Protein AF-A0A521GWS4-F1 (afdb_monomer_lite)

Secondary structure (DSSP, 8-state):
------HHHHHHHTTTTSHHHHSS-HHHHHHHHHHTT-TTTTT--HHHHHHHHHHHH-

Structure (mmCIF, N/CA/C/O backbone):
data_AF-A0A521GWS4-F1
#
_entry.id   AF-A0A521GWS4-F1
#
loop_
_atom_site.group_PDB
_atom_site.id
_atom_site.type_symbol
_atom_site.label_atom_id
_atom_site.label_alt_id
_atom_site.label_comp_id
_atom_site.label_asym_id
_atom_site.label_entity_id
_atom_site.label_seq_id
_atom_site.pdbx_PDB_ins_code
_atom_site.Cartn_x
_atom_site.Cartn_y
_atom_site.Cartn_z
_atom_site.occupancy
_atom_site.B_iso_or_equiv
_atom_site.auth_seq_id
_atom_site.auth_comp_id
_atom_site.auth_asym_id
_atom_site.auth_atom_id
_atom_site.pdbx_PDB_model_num
ATOM 1 N N . MET A 1 1 ? 12.296 16.139 -36.164 1.00 44.00 1 MET A N 1
ATOM 2 C CA . MET A 1 1 ? 11.828 15.027 -35.306 1.00 44.00 1 MET A CA 1
ATOM 3 C C . MET A 1 1 ? 10.310 15.053 -35.284 1.00 44.00 1 MET A C 1
ATOM 5 O O . MET A 1 1 ? 9.783 16.095 -34.916 1.00 44.00 1 MET A O 1
ATOM 9 N N . PRO A 1 2 ? 9.601 13.986 -35.689 1.00 63.69 2 PRO A N 1
ATOM 10 C CA . PRO A 1 2 ? 8.278 13.824 -35.093 1.00 63.69 2 PRO A CA 1
ATOM 11 C C . PRO A 1 2 ? 7.924 12.360 -34.823 1.00 63.69 2 PRO A C 1
ATOM 13 O O . PRO A 1 2 ? 8.023 11.506 -35.702 1.00 63.69 2 PRO A O 1
ATOM 16 N N . LYS A 1 3 ? 7.397 12.077 -33.633 1.00 55.34 3 LYS A N 1
ATOM 17 C CA . LYS A 1 3 ? 6.401 11.015 -33.513 1.00 55.34 3 LYS A CA 1
ATOM 18 C C . LYS A 1 3 ? 5.434 11.376 -32.402 1.00 55.34 3 LYS A C 1
ATOM 20 O O . LYS A 1 3 ? 5.747 11.235 -31.226 1.00 55.34 3 LYS A O 1
ATOM 25 N N . ALA A 1 4 ? 4.294 11.917 -32.825 1.00 62.56 4 ALA A N 1
ATOM 26 C CA . ALA A 1 4 ? 3.116 12.058 -31.993 1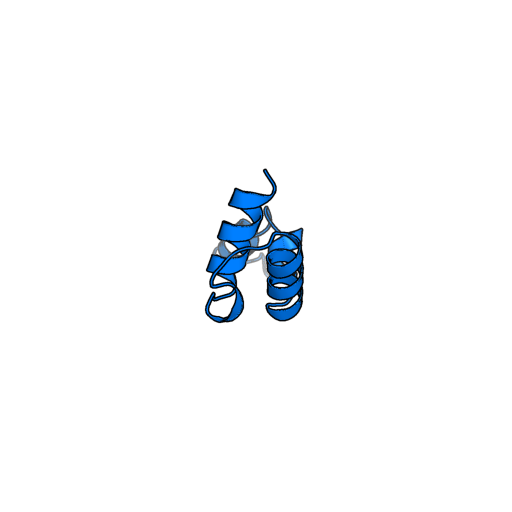.00 62.56 4 ALA A CA 1
ATOM 27 C C . ALA A 1 4 ? 2.894 10.743 -31.240 1.00 62.56 4 ALA A C 1
ATOM 29 O O . ALA A 1 4 ? 2.942 9.663 -31.842 1.00 62.56 4 ALA A O 1
ATOM 30 N N . TRP A 1 5 ? 2.735 10.853 -29.926 1.00 57.72 5 TRP A N 1
ATOM 31 C CA . TRP A 1 5 ? 2.421 9.733 -29.057 1.00 57.72 5 TRP A CA 1
ATOM 32 C C . TRP A 1 5 ? 1.232 8.945 -29.617 1.00 57.72 5 TRP A C 1
ATOM 34 O O . TRP A 1 5 ? 0.265 9.505 -30.137 1.00 57.72 5 TRP A O 1
ATOM 44 N N . SER A 1 6 ? 1.353 7.622 -29.594 1.00 67.50 6 SER A N 1
ATOM 45 C CA . SER A 1 6 ? 0.354 6.700 -30.129 1.00 67.50 6 SER A CA 1
ATOM 46 C C . SER A 1 6 ? -0.868 6.653 -29.206 1.00 67.50 6 SER A C 1
ATOM 48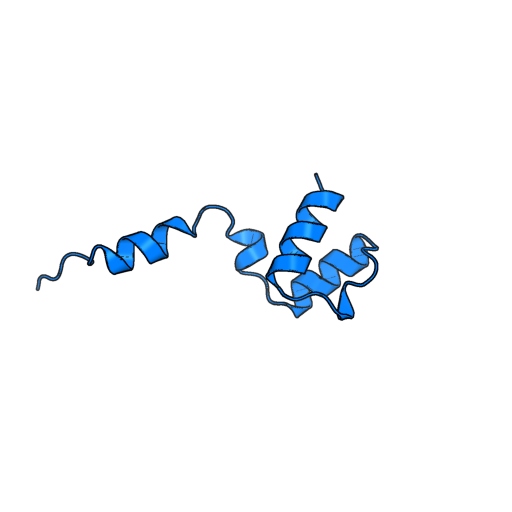 O O . SER A 1 6 ? -0.730 6.812 -27.998 1.00 67.50 6 SER A O 1
ATOM 50 N N . LYS A 1 7 ? -2.054 6.290 -29.723 1.00 58.19 7 LYS A N 1
ATOM 51 C CA . LYS A 1 7 ? -3.248 5.936 -28.910 1.00 58.19 7 LYS A CA 1
ATOM 52 C C . LYS A 1 7 ? -2.950 4.917 -27.794 1.00 58.19 7 LYS A C 1
ATOM 54 O O . LYS A 1 7 ? -3.699 4.788 -26.830 1.00 58.19 7 LYS A O 1
ATOM 59 N N . LYS A 1 8 ? -1.861 4.152 -27.932 1.00 53.28 8 LYS A N 1
ATOM 60 C CA . LYS A 1 8 ? -1.361 3.236 -26.902 1.00 53.28 8 LYS A CA 1
ATOM 61 C C . LYS A 1 8 ? -0.735 3.972 -25.710 1.00 53.28 8 LYS A C 1
ATOM 63 O O . LYS A 1 8 ? -0.929 3.523 -24.585 1.00 53.28 8 LYS A O 1
ATOM 68 N N . ASP A 1 9 ? -0.040 5.079 -25.953 1.00 56.78 9 ASP A N 1
ATOM 69 C CA . ASP A 1 9 ? 0.552 5.940 -24.921 1.00 56.78 9 ASP A CA 1
ATOM 70 C C . ASP A 1 9 ? -0.544 6.710 -24.163 1.00 56.78 9 ASP A C 1
ATOM 72 O O . ASP A 1 9 ? -0.462 6.882 -22.951 1.00 56.78 9 ASP A O 1
ATOM 76 N N . GLU A 1 10 ? -1.640 7.056 -24.843 1.00 53.25 10 GLU A N 1
ATOM 77 C CA . GLU A 1 10 ? -2.819 7.707 -24.251 1.00 53.25 10 GLU A CA 1
ATOM 78 C C . GLU A 1 10 ? -3.557 6.794 -23.247 1.00 53.25 10 GLU A C 1
ATOM 80 O O . GLU A 1 10 ? -3.924 7.230 -22.157 1.00 53.25 10 GLU A O 1
ATOM 85 N N . ARG A 1 11 ? -3.659 5.481 -23.529 1.00 54.72 11 ARG A N 1
ATOM 86 C CA . ARG A 1 11 ? -4.149 4.486 -22.547 1.00 54.72 11 ARG A CA 1
ATOM 87 C C . ARG A 1 11 ? -3.242 4.332 -21.327 1.00 54.72 11 ARG A C 1
ATOM 89 O O . ARG A 1 11 ? -3.737 3.978 -20.262 1.00 54.72 11 ARG A O 1
ATOM 96 N N . GLN A 1 12 ? -1.936 4.549 -21.474 1.00 53.69 12 GLN A N 1
ATOM 97 C CA . GLN A 1 12 ? -1.016 4.517 -20.332 1.00 53.69 12 GLN A CA 1
ATOM 98 C C . GLN A 1 12 ? -1.184 5.766 -19.453 1.00 53.69 12 GLN A C 1
ATOM 100 O O . GLN A 1 12 ? -0.977 5.688 -18.245 1.00 53.69 12 GLN A O 1
ATOM 105 N N . TYR A 1 13 ? -1.627 6.888 -20.036 1.00 51.72 13 TYR A N 1
ATOM 106 C CA . TYR A 1 13 ? -1.785 8.163 -19.336 1.00 51.72 13 TYR A CA 1
ATOM 107 C C . TYR A 1 13 ? -3.105 8.325 -18.559 1.00 51.72 13 TYR A C 1
ATOM 109 O O . TYR A 1 13 ? -3.145 9.071 -17.580 1.00 51.72 13 TYR A O 1
ATOM 117 N N . GLU A 1 14 ? -4.158 7.582 -18.910 1.00 48.47 14 GLU A N 1
ATOM 118 C CA . GLU A 1 14 ? -5.443 7.564 -18.178 1.00 48.47 14 GLU A CA 1
ATOM 119 C C . GLU A 1 14 ? -5.336 7.001 -16.742 1.00 48.47 14 GLU A C 1
ATOM 121 O O . GLU A 1 14 ? -6.222 7.210 -15.916 1.00 48.47 14 GLU A O 1
ATOM 126 N N . HIS A 1 15 ? -4.225 6.348 -16.383 1.00 54.03 15 HIS A N 1
ATOM 127 C CA . HIS A 1 15 ? -3.997 5.848 -15.022 1.00 54.03 15 HIS A CA 1
ATOM 128 C C . HIS A 1 15 ? -3.457 6.903 -14.033 1.00 54.03 15 HIS A C 1
ATOM 130 O O . HIS A 1 15 ? -3.284 6.613 -12.848 1.00 54.03 15 HIS A O 1
ATOM 136 N N . HIS A 1 16 ? -3.240 8.148 -14.464 1.00 49.66 16 HIS A N 1
ATOM 137 C CA . HIS A 1 16 ? -2.653 9.212 -13.639 1.00 49.66 16 HIS A CA 1
ATOM 138 C C . HIS A 1 16 ? -3.676 10.094 -12.902 1.00 49.66 16 HIS A C 1
ATOM 140 O O . HIS A 1 16 ? -3.565 11.318 -12.918 1.00 49.66 16 HIS A O 1
ATOM 146 N N . LYS A 1 17 ? -4.657 9.508 -12.203 1.00 50.44 17 LYS A N 1
ATOM 147 C CA . LYS A 1 17 ? -5.510 10.272 -11.261 1.00 50.44 17 LYS A CA 1
ATOM 148 C C . LYS A 1 17 ? -5.490 9.796 -9.810 1.00 50.44 17 LYS A C 1
ATOM 150 O O . LYS A 1 17 ? -6.224 10.316 -8.986 1.00 50.44 17 LYS A O 1
ATOM 155 N N . ASP A 1 18 ? -4.585 8.884 -9.471 1.00 53.75 18 ASP A N 1
ATOM 156 C CA . ASP A 1 18 ? -4.543 8.235 -8.154 1.00 53.75 18 ASP A CA 1
ATOM 157 C C . ASP A 1 18 ? -3.105 8.066 -7.608 1.00 53.75 18 ASP A C 1
ATOM 159 O O . ASP A 1 18 ? -2.797 7.167 -6.812 1.00 53.75 18 ASP A O 1
ATOM 163 N N . SER A 1 19 ? -2.197 8.922 -8.088 1.00 59.94 19 SER A N 1
ATOM 164 C CA . SER A 1 19 ? -0.760 8.653 -8.146 1.00 59.94 19 SER A CA 1
ATOM 165 C C . SER A 1 19 ? -0.064 8.547 -6.791 1.00 59.94 19 SER A C 1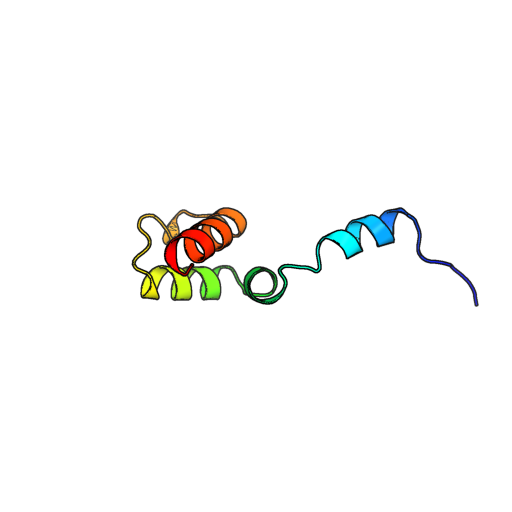
ATOM 167 O O . SER A 1 19 ? 0.919 7.827 -6.704 1.00 59.94 19 SER A O 1
ATOM 169 N N . GLU A 1 20 ? -0.538 9.157 -5.704 1.00 62.69 20 GLU A N 1
ATOM 170 C CA . GLU A 1 20 ? 0.229 9.139 -4.445 1.00 62.69 20 GLU A CA 1
ATOM 171 C C . GLU A 1 20 ? 0.249 7.781 -3.730 1.00 62.69 20 GLU A C 1
ATOM 173 O O . GLU A 1 20 ? 1.222 7.452 -3.052 1.00 62.69 20 GLU A O 1
ATOM 178 N N . LEU A 1 21 ? -0.805 6.968 -3.861 1.00 62.38 21 LEU A N 1
ATOM 179 C CA . LEU A 1 21 ? -0.810 5.599 -3.326 1.00 62.38 21 LEU A CA 1
ATOM 180 C C . LEU A 1 21 ? -0.279 4.589 -4.347 1.00 62.38 21 LEU A C 1
ATOM 182 O O . LEU A 1 21 ? 0.321 3.593 -3.949 1.00 62.38 21 LEU A O 1
ATOM 186 N N . ASP A 1 22 ? -0.466 4.847 -5.643 1.00 65.25 22 ASP A N 1
ATOM 187 C CA . ASP A 1 22 ? 0.005 3.960 -6.715 1.00 65.25 22 ASP A CA 1
ATOM 188 C C . ASP A 1 22 ? 1.452 4.248 -7.163 1.00 65.25 22 ASP A C 1
ATOM 190 O O . ASP A 1 22 ? 2.019 3.520 -7.971 1.00 65.25 22 ASP A O 1
ATOM 194 N N . THR A 1 23 ? 2.101 5.270 -6.605 1.00 71.06 23 THR A N 1
ATOM 195 C CA . THR A 1 23 ? 3.564 5.461 -6.670 1.00 71.06 23 THR A CA 1
ATOM 196 C C . THR A 1 23 ? 4.280 4.746 -5.532 1.00 71.06 23 THR A C 1
ATOM 198 O O . THR A 1 23 ? 5.427 4.336 -5.695 1.00 71.06 23 THR A O 1
ATOM 201 N N . ARG A 1 24 ? 3.596 4.504 -4.406 1.00 79.81 24 ARG A N 1
ATOM 202 C CA . ARG A 1 24 ? 4.177 3.816 -3.248 1.00 79.81 24 ARG A CA 1
ATOM 203 C C . ARG A 1 24 ? 4.501 2.360 -3.552 1.00 79.81 24 ARG A C 1
ATOM 205 O O . ARG A 1 24 ? 3.787 1.644 -4.271 1.00 79.81 24 ARG A O 1
ATOM 212 N N . THR A 1 25 ? 5.581 1.900 -2.945 1.00 86.88 25 THR A N 1
ATOM 213 C CA . THR A 1 25 ? 5.978 0.498 -2.945 1.00 86.88 25 THR A CA 1
ATOM 214 C C . THR A 1 25 ? 4.982 -0.348 -2.147 1.00 86.88 25 THR A C 1
ATOM 216 O O . THR A 1 25 ? 4.273 0.126 -1.254 1.00 86.88 25 THR A O 1
ATOM 219 N N . VAL A 1 26 ? 4.940 -1.654 -2.426 1.00 87.50 26 VAL A N 1
ATOM 220 C CA . VAL A 1 26 ? 4.111 -2.601 -1.654 1.00 87.50 26 VAL A CA 1
ATOM 221 C C . VAL A 1 26 ? 4.483 -2.581 -0.165 1.00 87.50 26 VAL A C 1
ATOM 223 O O . VAL A 1 26 ? 3.608 -2.740 0.685 1.00 87.50 26 VAL A O 1
ATOM 226 N N . ALA A 1 27 ? 5.757 -2.356 0.164 1.00 88.88 27 ALA A N 1
ATOM 227 C CA . ALA A 1 27 ? 6.229 -2.249 1.542 1.00 88.88 27 ALA A CA 1
ATOM 228 C C . ALA A 1 27 ? 5.639 -1.023 2.258 1.00 88.88 27 ALA A C 1
ATOM 230 O O . ALA A 1 27 ? 5.086 -1.154 3.351 1.00 88.88 27 ALA A O 1
ATOM 231 N N . GLU A 1 28 ? 5.668 0.148 1.622 1.00 91.19 28 GLU A N 1
ATOM 232 C CA . GLU A 1 28 ? 5.070 1.374 2.165 1.00 91.19 28 GLU A CA 1
ATOM 233 C C . GLU A 1 28 ? 3.553 1.249 2.327 1.00 91.19 28 GLU A C 1
ATOM 235 O O . GLU A 1 28 ? 3.002 1.640 3.358 1.00 91.19 28 GLU A O 1
ATOM 240 N N . LEU A 1 29 ? 2.872 0.633 1.356 1.00 91.75 29 LEU A N 1
ATOM 241 C CA . LEU A 1 29 ? 1.443 0.343 1.453 1.00 91.75 29 LEU A CA 1
ATOM 242 C C . LEU A 1 29 ? 1.139 -0.606 2.621 1.00 91.75 29 LEU A C 1
ATOM 244 O O . LEU A 1 29 ? 0.201 -0.366 3.377 1.00 91.75 29 LEU A O 1
ATOM 248 N N . ARG A 1 30 ? 1.952 -1.643 2.847 1.00 92.81 30 ARG A N 1
ATOM 249 C CA . ARG A 1 30 ? 1.804 -2.531 4.015 1.00 92.81 30 ARG A CA 1
ATOM 250 C C . ARG A 1 30 ? 2.032 -1.801 5.334 1.00 92.81 30 ARG A C 1
ATOM 252 O O . ARG A 1 30 ? 1.290 -2.045 6.283 1.00 92.81 30 ARG A O 1
ATOM 259 N N . ASN A 1 31 ? 3.013 -0.904 5.395 1.00 94.12 31 ASN A N 1
ATOM 260 C CA . ASN A 1 31 ? 3.274 -0.087 6.580 1.00 94.12 31 ASN A CA 1
ATOM 261 C C . ASN A 1 31 ? 2.104 0.859 6.866 1.00 94.12 31 ASN A C 1
ATOM 263 O O . ASN A 1 31 ? 1.626 0.921 7.996 1.00 94.12 31 ASN A O 1
ATOM 267 N N . ARG A 1 32 ? 1.554 1.508 5.835 1.00 91.06 32 ARG A N 1
ATOM 268 C CA . ARG A 1 32 ? 0.356 2.342 5.977 1.00 91.06 32 ARG A CA 1
ATOM 269 C C . ARG A 1 32 ? -0.859 1.521 6.413 1.00 91.06 32 ARG A C 1
ATOM 271 O O . ARG A 1 32 ? -1.564 1.918 7.336 1.00 91.06 32 ARG A O 1
ATOM 278 N N . ALA A 1 33 ? -1.063 0.349 5.814 1.00 93.75 33 ALA A N 1
ATOM 279 C CA . ALA A 1 33 ? -2.113 -0.588 6.204 1.00 93.75 33 ALA A CA 1
ATOM 280 C C . ALA A 1 33 ? -1.940 -1.097 7.648 1.00 93.75 33 ALA A C 1
ATOM 282 O O . ALA A 1 33 ? -2.930 -1.325 8.339 1.00 93.75 33 ALA A O 1
ATOM 283 N N . ARG A 1 34 ? -0.697 -1.234 8.134 1.00 94.62 34 ARG A N 1
ATOM 284 C CA . ARG A 1 34 ? -0.389 -1.547 9.538 1.00 94.62 34 ARG A CA 1
ATOM 285 C C . ARG A 1 34 ? -0.809 -0.412 10.468 1.00 94.62 34 ARG A C 1
ATOM 287 O O . ARG A 1 34 ? -1.444 -0.699 11.478 1.00 94.62 34 ARG A O 1
ATOM 294 N N . THR A 1 35 ? -0.495 0.841 10.135 1.00 93.62 35 THR A N 1
ATOM 295 C CA . THR A 1 35 ? -0.940 2.013 10.913 1.00 93.62 35 THR A CA 1
ATOM 296 C C . THR A 1 35 ? -2.465 2.069 11.004 1.00 93.62 35 THR A C 1
ATOM 298 O O . THR A 1 35 ? -3.006 2.350 12.066 1.00 93.62 35 THR A O 1
ATOM 301 N N . LEU A 1 36 ? -3.152 1.707 9.918 1.00 93.12 36 LEU A N 1
ATOM 302 C CA . LEU A 1 36 ? -4.613 1.631 9.837 1.00 93.12 36 LEU A CA 1
ATOM 303 C C . LEU A 1 36 ? -5.208 0.314 10.381 1.00 93.12 36 LEU A C 1
ATOM 305 O O . LEU A 1 36 ? -6.407 0.092 10.257 1.00 93.12 36 LEU A O 1
ATOM 309 N N . ARG A 1 37 ? -4.386 -0.574 10.964 1.00 94.69 37 ARG A N 1
ATOM 310 C CA . ARG A 1 37 ? -4.785 -1.880 11.529 1.00 94.69 37 ARG A CA 1
ATOM 311 C C . ARG A 1 37 ? -5.601 -2.776 10.577 1.00 94.69 37 ARG A C 1
ATOM 313 O O . ARG A 1 37 ? -6.412 -3.579 11.025 1.00 94.69 37 ARG A O 1
ATOM 320 N N . ILE A 1 38 ? -5.339 -2.707 9.270 1.00 93.50 38 ILE A N 1
ATOM 321 C CA . ILE A 1 38 ? -6.057 -3.492 8.255 1.00 93.50 38 ILE A CA 1
ATOM 322 C C . ILE A 1 38 ? -5.689 -4.985 8.387 1.00 93.50 38 ILE A C 1
ATOM 324 O O . ILE A 1 38 ? -4.524 -5.351 8.183 1.00 93.50 38 ILE A O 1
ATOM 328 N N . PRO A 1 39 ? -6.636 -5.886 8.705 1.00 92.56 39 PRO A N 1
ATOM 329 C CA . PRO A 1 39 ? -6.353 -7.312 8.831 1.00 92.56 39 PRO A CA 1
ATOM 330 C C . PRO A 1 39 ? -5.986 -7.918 7.471 1.00 92.56 39 PRO A C 1
ATOM 332 O O . PRO A 1 39 ? -6.374 -7.428 6.417 1.00 92.56 39 PRO A O 1
ATOM 335 N N . GLY A 1 40 ? -5.174 -8.977 7.471 1.00 93.00 40 GLY A N 1
ATOM 336 C CA . GLY A 1 40 ? -4.762 -9.638 6.225 1.00 93.00 40 GLY A CA 1
ATOM 337 C C . GLY A 1 40 ? -3.798 -8.844 5.326 1.00 93.00 40 GLY A C 1
ATOM 338 O O . GLY A 1 40 ? -3.360 -9.389 4.316 1.00 93.00 40 GLY A O 1
ATOM 339 N N . ARG A 1 41 ? -3.378 -7.621 5.702 1.00 93.75 41 ARG A N 1
ATOM 340 C CA . ARG A 1 41 ? -2.455 -6.760 4.923 1.00 93.75 41 ARG A CA 1
ATOM 341 C C . ARG A 1 41 ? -1.183 -7.441 4.399 1.00 93.75 41 ARG A C 1
ATOM 343 O O . ARG A 1 41 ? -0.694 -7.101 3.329 1.00 93.75 41 ARG A O 1
ATOM 350 N N . SER A 1 42 ? -0.628 -8.410 5.129 1.00 91.44 42 SER A N 1
ATOM 351 C CA . SER A 1 42 ? 0.585 -9.129 4.712 1.00 91.44 42 SER A CA 1
ATOM 352 C C . SER A 1 42 ? 0.357 -10.036 3.500 1.00 91.44 42 SER A C 1
ATOM 354 O O . SER A 1 42 ? 1.290 -10.259 2.734 1.00 91.44 42 SER A O 1
ATOM 356 N N . ARG A 1 43 ? -0.877 -10.517 3.304 1.00 92.75 43 ARG A N 1
ATOM 357 C CA . ARG A 1 43 ? -1.284 -11.381 2.185 1.00 92.75 43 ARG A CA 1
ATOM 358 C C . ARG A 1 43 ? 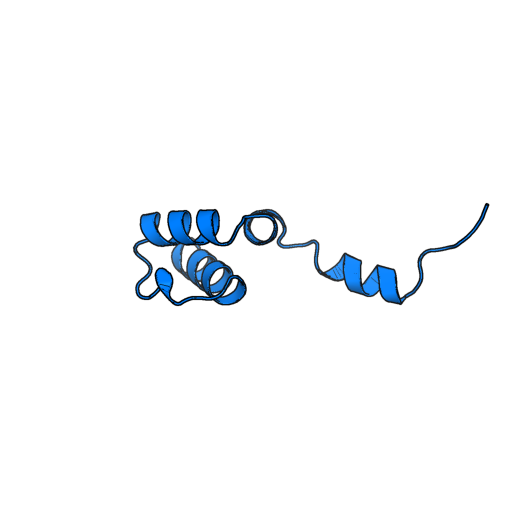-1.860 -10.597 1.000 1.00 92.75 43 ARG A C 1
ATOM 360 O O . ARG A 1 43 ? -2.064 -11.175 -0.058 1.00 92.75 43 ARG A O 1
ATOM 367 N N . MET A 1 44 ? -2.117 -9.299 1.166 1.00 93.44 44 MET A N 1
ATOM 368 C CA . MET A 1 44 ? -2.706 -8.459 0.125 1.00 93.44 44 MET A CA 1
ATOM 369 C C . MET A 1 44 ? -1.677 -8.071 -0.944 1.00 93.44 44 MET A C 1
ATOM 371 O O . MET A 1 44 ? -0.545 -7.681 -0.634 1.00 93.44 44 MET A O 1
ATOM 375 N N . ALA A 1 45 ? -2.100 -8.135 -2.206 1.00 90.44 45 ALA A N 1
ATOM 376 C CA . ALA A 1 45 ? -1.368 -7.576 -3.339 1.00 90.44 45 ALA A CA 1
ATOM 377 C C . ALA A 1 45 ? -1.486 -6.041 -3.372 1.00 90.44 45 ALA A C 1
ATOM 379 O O . ALA A 1 45 ? -2.364 -5.461 -2.731 1.00 90.44 45 ALA A O 1
ATOM 380 N N . ARG A 1 46 ? -0.641 -5.368 -4.167 1.00 86.56 46 ARG A N 1
ATOM 381 C CA . ARG A 1 46 ? -0.594 -3.895 -4.265 1.00 86.56 46 ARG A CA 1
ATOM 382 C C . ARG A 1 46 ? -1.978 -3.255 -4.418 1.00 86.56 46 ARG A C 1
ATOM 384 O O . ARG A 1 46 ? -2.347 -2.389 -3.634 1.00 86.56 46 ARG A O 1
ATOM 391 N N . ARG A 1 47 ? -2.765 -3.738 -5.384 1.00 88.56 47 ARG A N 1
ATOM 392 C CA . ARG A 1 47 ? -4.116 -3.226 -5.665 1.00 88.56 47 ARG A CA 1
ATOM 393 C C . ARG A 1 47 ? -5.066 -3.400 -4.479 1.00 88.56 47 ARG A C 1
ATOM 395 O O . ARG A 1 47 ? -5.819 -2.488 -4.158 1.00 88.56 47 ARG A O 1
ATOM 402 N N . GLN A 1 48 ? -4.994 -4.545 -3.800 1.00 91.00 48 GLN A N 1
ATOM 403 C CA . GLN A 1 48 ? -5.811 -4.827 -2.617 1.00 91.00 48 GLN A 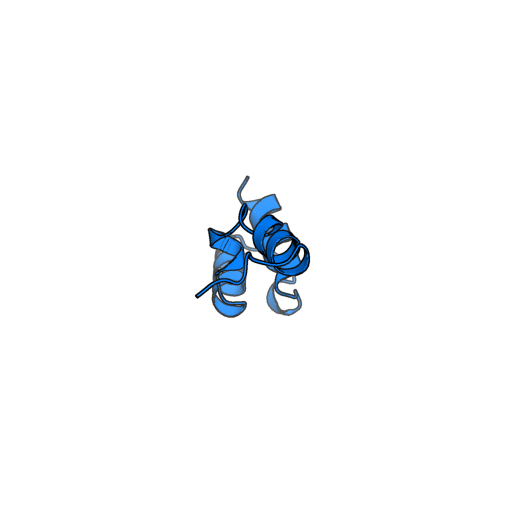CA 1
ATOM 404 C C . GLN A 1 48 ? -5.422 -3.930 -1.437 1.00 91.00 48 GLN A C 1
ATOM 406 O O . GLN A 1 48 ? -6.302 -3.442 -0.736 1.00 91.00 48 GLN A O 1
ATOM 411 N N . LEU A 1 49 ? -4.125 -3.660 -1.247 1.00 91.69 49 LEU A N 1
ATOM 412 C CA . LEU A 1 49 ? -3.649 -2.723 -0.227 1.00 91.69 49 LEU A CA 1
ATOM 413 C C . LEU A 1 49 ? -4.148 -1.300 -0.491 1.00 91.69 49 LEU A C 1
ATOM 415 O O . LEU A 1 49 ? -4.649 -0.667 0.430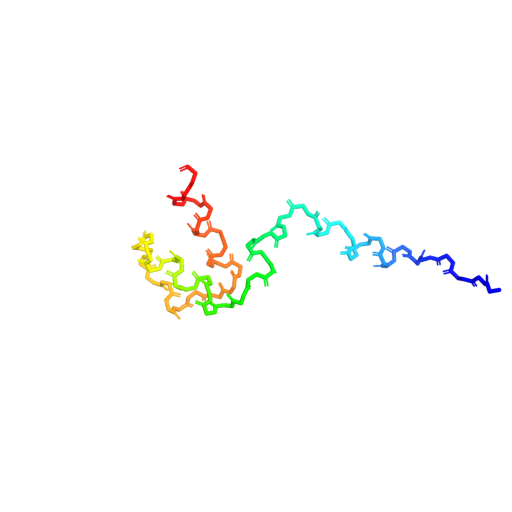 1.00 91.69 49 LEU A O 1
ATOM 419 N N . ILE A 1 50 ? -4.055 -0.813 -1.733 1.00 89.62 50 ILE A N 1
ATOM 420 C CA . ILE A 1 50 ? -4.550 0.521 -2.111 1.00 89.62 50 ILE A CA 1
ATOM 421 C C . ILE A 1 50 ? -6.055 0.624 -1.835 1.00 89.62 50 ILE A C 1
ATOM 423 O O . ILE A 1 50 ? -6.487 1.555 -1.158 1.00 89.62 50 ILE A O 1
ATOM 427 N N . ALA A 1 51 ? -6.840 -0.358 -2.290 1.00 90.12 51 ALA A N 1
ATOM 428 C CA . ALA A 1 51 ? -8.285 -0.384 -2.072 1.00 90.12 51 ALA A CA 1
ATOM 429 C C . ALA A 1 51 ? -8.650 -0.412 -0.577 1.00 90.12 51 ALA A C 1
ATOM 431 O O . ALA A 1 51 ? -9.515 0.342 -0.134 1.00 90.12 51 ALA A O 1
ATOM 432 N N . ALA A 1 52 ? -7.965 -1.239 0.218 1.00 91.81 52 ALA A N 1
ATOM 433 C CA . ALA A 1 52 ? -8.219 -1.343 1.651 1.00 91.81 52 ALA A CA 1
ATOM 434 C C . ALA A 1 52 ? -7.834 -0.061 2.410 1.00 91.81 52 ALA A C 1
ATOM 436 O O . ALA A 1 52 ? -8.575 0.376 3.286 1.00 91.81 52 ALA A O 1
ATOM 437 N N . ILE A 1 53 ? -6.707 0.568 2.056 1.00 91.06 53 ILE A N 1
ATOM 438 C CA . ILE A 1 53 ? -6.262 1.836 2.654 1.00 91.06 53 ILE A CA 1
ATOM 439 C C . ILE A 1 53 ? -7.255 2.956 2.348 1.00 91.06 53 ILE A C 1
ATOM 441 O O . ILE A 1 53 ? -7.607 3.703 3.256 1.00 91.06 53 ILE A O 1
ATOM 445 N N . ARG A 1 54 ? -7.741 3.051 1.104 1.00 88.94 54 ARG A N 1
ATOM 446 C CA . ARG A 1 54 ? -8.766 4.037 0.727 1.00 88.94 54 ARG A CA 1
ATOM 447 C C . ARG A 1 54 ? -10.071 3.828 1.484 1.00 88.94 54 ARG A C 1
ATOM 449 O O . ARG A 1 54 ? -10.657 4.795 1.941 1.00 88.94 54 ARG A O 1
ATOM 456 N N . ARG A 1 55 ? -10.492 2.572 1.665 1.00 89.25 55 ARG A N 1
ATOM 457 C CA . ARG A 1 55 ? -11.708 2.239 2.420 1.00 89.25 55 ARG A CA 1
ATOM 458 C C . ARG A 1 55 ? -11.615 2.605 3.905 1.00 89.25 55 ARG A C 1
ATOM 460 O O . ARG A 1 55 ? -12.635 2.905 4.504 1.00 89.25 55 ARG A O 1
ATOM 467 N N . GLN A 1 56 ? -10.425 2.525 4.497 1.00 86.88 56 GLN A N 1
ATOM 468 C CA . GLN A 1 56 ? -10.214 2.734 5.934 1.00 86.88 56 GLN A CA 1
ATOM 469 C C . GLN A 1 56 ? -9.846 4.183 6.302 1.00 86.88 56 GLN A C 1
ATOM 471 O O . GLN A 1 56 ? -9.967 4.549 7.467 1.00 86.88 56 GLN A O 1
ATOM 476 N N . GLY A 1 57 ? -9.319 4.962 5.351 1.00 73.00 57 GLY A N 1
ATOM 477 C CA . GLY A 1 57 ? -8.855 6.341 5.556 1.00 73.00 57 GLY A CA 1
ATOM 478 C C . GLY A 1 57 ? -9.708 7.423 4.888 1.00 73.00 57 GLY A C 1
ATOM 479 O O . GLY A 1 57 ? -9.262 8.569 4.864 1.00 73.00 57 GLY A O 1
ATOM 480 N N . GLY A 1 58 ? -10.853 7.049 4.311 1.00 55.16 58 GLY A N 1
ATOM 481 C CA . GLY A 1 58 ? -11.929 7.970 3.937 1.00 55.16 58 GLY A CA 1
ATOM 482 C C . GLY A 1 58 ? -12.912 8.172 5.079 1.00 55.16 58 GLY A C 1
ATOM 483 O O . GLY A 1 58 ? -12.944 7.303 5.979 1.00 55.16 58 GLY A O 1
#

Radius of gyration: 15.48 Å; chains: 1; bounding box: 24×26×47 Å

Foldseek 3Di:
DDDDDDVVVVVVVVVPPLCPLVVDDLVVLLVLCVVLVPPPSVVDDSVRSSVSSVVSVD

pLDDT: mean 76.52, std 17.3, range [44.0, 94.69]

Sequence (58 aa):
MPKAWSKKDERQYEHHKDSELDTRTVAELRNRARTLRIPGRSRMARRQLIAAIRRQGG